Protein AF-A0A182E9M7-F1 (afdb_monomer)

pLDDT: mean 70.73, std 18.63, range [29.42, 90.5]

Nearest PDB structures (foldseek):
  6bxc-assembly1_D  TM=8.770E-01  e=8.841E-03  Petromyzon marinus
  6f2o-assembly1_A-2  TM=8.677E-01  e=3.891E-02  Mus musculus
  7r53-assembly1_B  TM=7.975E-01  e=1.984E-02  Homo sapiens
  7r53-assembly1_A  TM=7.976E-01  e=2.122E-02  Homo sapiens
  1m10-assembly1_B  TM=7.689E-01  e=1.515E-02  Homo sapiens

InterPro domains:
  IPR032675 Leucine-rich repeat domain superfamily [G3DSA:3.80.10.10] (13-87)

Organism: Onchocerca ochengi (NCBI:txid42157)

Structure (mmCIF, N/CA/C/O backbone):
data_AF-A0A182E9M7-F1
#
_entry.id   AF-A0A182E9M7-F1
#
loop_
_atom_site.group_PDB
_atom_site.id
_atom_site.type_symbol
_atom_site.label_atom_id
_atom_site.label_alt_id
_atom_site.label_comp_id
_atom_site.label_asym_id
_atom_site.label_entity_id
_atom_site.label_seq_id
_atom_site.pdbx_PDB_ins_code
_atom_site.Cartn_x
_atom_site.Cartn_y
_atom_site.Cartn_z
_atom_site.occupancy
_atom_site.B_iso_or_equiv
_atom_site.auth_seq_id
_atom_site.auth_comp_id
_atom_site.auth_asym_id
_atom_site.auth_atom_id
_atom_site.pdbx_PDB_model_num
ATOM 1 N N . MET A 1 1 ? -31.084 -27.830 -33.815 1.00 47.59 1 MET A N 1
ATOM 2 C CA . MET A 1 1 ? -31.956 -27.189 -32.811 1.00 47.59 1 MET A CA 1
ATOM 3 C C . MET A 1 1 ? -32.335 -28.235 -31.782 1.00 47.59 1 MET A C 1
ATOM 5 O O . MET A 1 1 ? -33.246 -28.986 -32.062 1.00 47.59 1 MET A O 1
ATOM 9 N N . LEU A 1 2 ? -31.624 -28.322 -30.656 1.00 29.59 2 LEU A N 1
ATOM 10 C CA . LEU A 1 2 ? -32.158 -28.833 -29.386 1.00 29.59 2 LEU A CA 1
ATOM 11 C C . LEU A 1 2 ? -31.419 -28.069 -28.272 1.00 29.59 2 LEU A C 1
ATOM 13 O O . LEU A 1 2 ? -30.216 -28.227 -28.120 1.00 29.59 2 LEU A O 1
ATOM 17 N N . LEU A 1 3 ? -31.997 -26.944 -27.839 1.00 29.42 3 LEU A N 1
ATOM 18 C CA . LEU A 1 3 ? -32.790 -26.799 -26.607 1.00 29.42 3 LEU A CA 1
ATOM 19 C C . LEU A 1 3 ? -31.881 -26.726 -25.367 1.00 29.42 3 LEU A C 1
ATOM 21 O O . LEU A 1 3 ? -31.358 -27.732 -24.904 1.00 29.42 3 LEU A O 1
ATOM 25 N N . GLY A 1 4 ? -31.683 -25.512 -24.846 1.00 42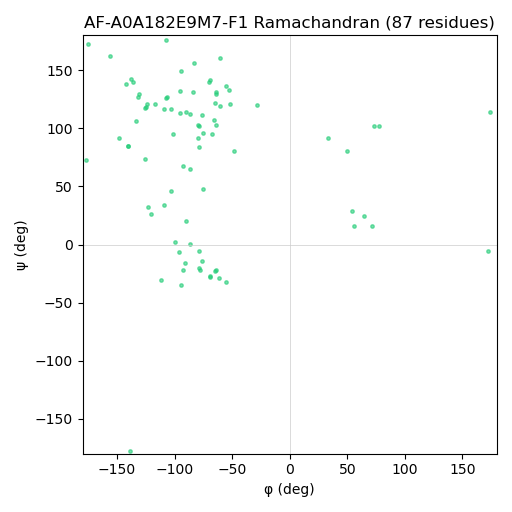.06 4 GLY A N 1
ATOM 26 C CA . GLY A 1 4 ? -31.025 -25.295 -23.557 1.00 42.06 4 GLY A CA 1
ATOM 27 C C . GLY A 1 4 ? -31.991 -25.460 -22.387 1.00 42.06 4 GLY A C 1
ATOM 28 O O . GLY A 1 4 ? -33.177 -25.260 -22.592 1.00 42.06 4 GLY A O 1
ATOM 29 N N . TYR A 1 5 ? -31.460 -25.779 -21.200 1.00 36.94 5 TYR A N 1
ATOM 30 C CA . TYR A 1 5 ? -31.981 -25.561 -19.830 1.00 36.94 5 TYR A CA 1
ATOM 31 C C . TYR A 1 5 ? -30.875 -26.034 -18.831 1.00 36.94 5 TYR A C 1
ATOM 33 O O . TYR A 1 5 ? -29.938 -26.704 -19.260 1.00 36.94 5 TYR A O 1
ATOM 41 N N . PRO A 1 6 ? -30.969 -25.839 -17.500 1.00 41.38 6 PRO A N 1
ATOM 42 C CA . PRO A 1 6 ? -31.015 -24.593 -16.723 1.00 41.38 6 PRO A CA 1
ATOM 43 C C . PRO A 1 6 ? -30.148 -24.694 -15.430 1.00 41.38 6 PRO A C 1
ATOM 45 O O . PRO A 1 6 ? -29.565 -25.726 -15.131 1.00 41.38 6 PRO A O 1
ATOM 48 N N . GLY A 1 7 ? -30.135 -23.649 -14.593 1.00 37.88 7 GLY A N 1
ATOM 49 C CA . GLY A 1 7 ? -30.108 -23.834 -13.129 1.00 37.88 7 GLY A CA 1
ATOM 50 C C . GLY A 1 7 ? -28.809 -24.318 -12.459 1.00 37.88 7 GLY A C 1
ATOM 51 O O . GLY A 1 7 ? -28.510 -25.502 -12.373 1.00 37.88 7 GLY A O 1
ATOM 52 N N . LYS A 1 8 ? -28.106 -23.356 -11.854 1.00 53.91 8 LYS A N 1
ATOM 53 C CA . LYS A 1 8 ? -27.088 -23.486 -10.796 1.00 53.91 8 LYS A CA 1
ATOM 54 C C . LYS A 1 8 ? -27.291 -24.722 -9.886 1.00 53.91 8 LYS A C 1
ATOM 56 O O . LYS A 1 8 ? -28.280 -24.752 -9.166 1.00 53.91 8 LYS A O 1
ATOM 61 N N . SER A 1 9 ? -26.324 -25.647 -9.811 1.00 48.53 9 SER A N 1
ATOM 62 C CA . SER A 1 9 ? -25.935 -26.344 -8.561 1.00 48.53 9 SER A CA 1
ATOM 63 C C . SER A 1 9 ? -24.752 -27.299 -8.786 1.00 48.53 9 SER A C 1
ATOM 65 O O . SER A 1 9 ? -24.913 -28.517 -8.784 1.00 48.53 9 SER A O 1
ATOM 67 N N . TRP A 1 10 ? -23.537 -26.778 -8.974 1.00 47.59 10 TRP A N 1
ATOM 68 C CA . TRP A 1 10 ? -22.335 -27.618 -8.898 1.00 47.59 10 TRP A CA 1
ATOM 69 C C . TRP A 1 10 ? -21.673 -27.412 -7.545 1.00 47.59 10 TRP A C 1
ATOM 71 O O . TRP A 1 10 ? -20.937 -26.460 -7.295 1.00 47.59 10 TRP A O 1
ATOM 81 N N . LYS A 1 11 ? -22.030 -28.314 -6.632 1.00 44.19 11 LYS A N 1
ATOM 82 C CA . LYS A 1 11 ? -21.390 -28.471 -5.335 1.00 44.19 11 LYS A CA 1
ATOM 83 C C . LYS A 1 11 ? -19.917 -28.825 -5.577 1.00 44.19 11 LYS A C 1
ATOM 85 O O . LYS A 1 11 ? -19.628 -29.828 -6.214 1.00 44.19 11 LYS A O 1
ATOM 90 N N . LYS A 1 12 ? -19.041 -27.950 -5.070 1.00 51.47 12 LYS A N 1
ATOM 91 C CA . LYS A 1 12 ? -17.661 -28.175 -4.606 1.00 51.47 12 LYS A CA 1
ATOM 92 C C . LYS A 1 12 ? -16.884 -29.258 -5.377 1.00 51.47 12 LYS A C 1
ATOM 94 O O . LYS A 1 12 ? -16.972 -30.412 -4.986 1.00 51.47 12 LYS A O 1
ATOM 99 N N . SER A 1 13 ? -16.143 -28.874 -6.427 1.00 42.69 13 SER A N 1
ATOM 100 C CA . SER A 1 13 ? -14.811 -29.453 -6.742 1.00 42.69 13 SER A CA 1
ATOM 101 C C . SER A 1 13 ? -14.184 -29.037 -8.079 1.00 42.69 13 SER A C 1
ATOM 103 O O . SER A 1 13 ? -13.027 -29.370 -8.294 1.00 42.69 13 SER A O 1
ATOM 105 N N . VAL A 1 14 ? -14.841 -28.291 -8.976 1.00 56.72 14 VAL A N 1
ATOM 106 C CA . VAL A 1 14 ? -14.183 -27.896 -10.243 1.00 56.72 14 VAL A CA 1
ATOM 107 C C . VAL A 1 14 ? -14.516 -26.457 -10.635 1.00 56.72 14 VAL A C 1
ATOM 109 O O . VAL A 1 14 ? -15.432 -26.199 -11.406 1.00 56.72 14 VAL A O 1
ATOM 112 N N . MET A 1 15 ? -13.747 -25.516 -10.084 1.00 41.97 15 MET A N 1
ATOM 113 C CA . MET A 1 15 ? -13.521 -24.178 -10.645 1.00 41.97 15 MET A CA 1
ATOM 114 C C . MET A 1 15 ? -12.046 -23.852 -10.411 1.00 41.97 15 MET A C 1
ATOM 116 O O . MET A 1 15 ? -11.671 -23.259 -9.401 1.00 41.97 15 MET A O 1
ATOM 120 N N . ALA A 1 16 ? -11.189 -24.313 -11.320 1.00 40.44 16 ALA A N 1
ATOM 121 C CA . ALA A 1 16 ? -9.812 -23.859 -11.381 1.00 40.44 16 ALA A CA 1
ATOM 122 C C . ALA A 1 16 ? -9.813 -22.379 -11.804 1.00 40.44 16 ALA A C 1
ATOM 124 O O . ALA A 1 16 ? -9.950 -22.046 -12.974 1.00 40.44 16 ALA A O 1
ATOM 125 N N . ILE A 1 17 ? -9.761 -21.517 -10.789 1.00 56.81 17 ILE A N 1
ATOM 126 C CA . ILE A 1 17 ? -8.952 -20.299 -10.715 1.00 56.81 17 ILE A CA 1
ATOM 127 C C . ILE A 1 17 ? -9.057 -19.370 -11.941 1.00 56.81 17 ILE A C 1
ATOM 129 O O . ILE A 1 17 ? -8.155 -19.288 -12.768 1.00 56.81 17 ILE A O 1
ATOM 133 N N . MET A 1 18 ? -10.119 -18.565 -12.000 1.00 34.28 18 MET A N 1
ATOM 134 C CA . MET A 1 18 ? -10.035 -17.252 -12.650 1.00 34.28 18 MET A CA 1
ATOM 135 C C . MET A 1 18 ? -9.535 -16.215 -11.629 1.00 34.28 18 MET A C 1
ATOM 137 O O . MET A 1 18 ? -10.280 -15.315 -11.248 1.00 34.28 18 MET A O 1
ATOM 141 N N . THR A 1 19 ? -8.295 -16.319 -11.134 1.00 43.16 19 THR A N 1
ATOM 142 C CA . THR A 1 19 ? -7.649 -15.153 -10.504 1.00 43.16 19 THR A CA 1
ATOM 143 C C . THR A 1 19 ? -7.129 -14.241 -11.603 1.00 43.16 19 THR A C 1
ATOM 145 O O . THR A 1 19 ? -5.953 -14.245 -11.949 1.00 43.16 19 THR A O 1
ATOM 148 N N . VAL A 1 20 ? -8.006 -13.385 -12.121 1.00 50.31 20 VAL A N 1
ATOM 149 C CA . VAL A 1 20 ? -7.540 -12.051 -12.498 1.00 50.31 20 VAL A CA 1
ATOM 150 C C . VAL A 1 20 ? -7.489 -11.267 -11.195 1.00 50.31 20 VAL A C 1
ATOM 152 O O . VAL A 1 20 ? -8.495 -10.717 -10.764 1.00 50.31 20 VAL A O 1
ATOM 155 N N . SER A 1 21 ? -6.344 -11.269 -10.518 1.00 47.91 21 SER A N 1
ATOM 156 C CA . SER A 1 21 ? -6.160 -10.429 -9.334 1.00 47.91 21 SER A CA 1
ATOM 157 C 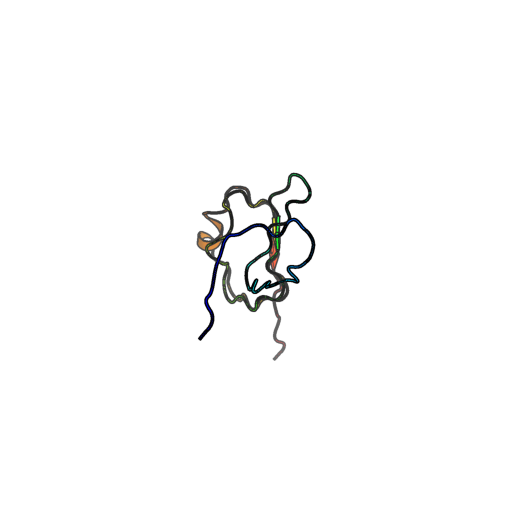C . SER A 1 21 ? -4.915 -9.571 -9.494 1.00 47.91 21 SER A C 1
ATOM 159 O O . SER A 1 21 ? -3.897 -9.789 -8.852 1.00 47.91 21 SER A O 1
ATOM 161 N N . GLY A 1 22 ? -5.020 -8.555 -10.353 1.00 56.00 22 GLY A N 1
ATOM 162 C CA . GLY A 1 22 ? -4.189 -7.347 -10.273 1.00 56.00 22 GLY A CA 1
ATOM 163 C C . GLY A 1 22 ? -4.664 -6.439 -9.133 1.00 56.00 22 GLY A C 1
ATOM 164 O O . GLY A 1 22 ? -4.940 -5.260 -9.338 1.00 56.00 22 GLY A O 1
ATOM 165 N N . ALA A 1 23 ? -4.884 -7.020 -7.956 1.00 64.19 23 ALA A N 1
ATOM 166 C CA . ALA A 1 23 ? -5.362 -6.341 -6.765 1.00 64.19 23 ALA A CA 1
ATOM 167 C C . ALA A 1 23 ? -4.569 -6.850 -5.564 1.00 64.19 23 ALA A C 1
ATOM 169 O O . ALA A 1 23 ? -4.238 -8.035 -5.494 1.00 64.19 23 ALA A O 1
ATOM 170 N N . CYS A 1 24 ? -4.272 -5.939 -4.637 1.00 71.56 24 CYS A N 1
ATOM 171 C CA . CYS A 1 24 ? -3.603 -6.275 -3.392 1.00 71.56 24 CYS A CA 1
ATOM 172 C C . CYS A 1 24 ?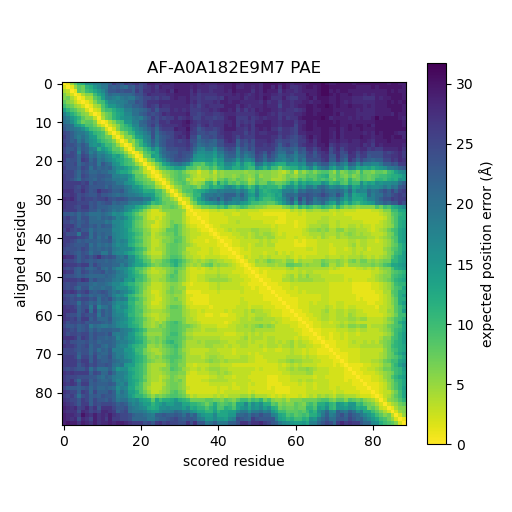 -4.372 -7.360 -2.640 1.00 71.56 24 CYS A C 1
ATOM 174 O O . CYS A 1 24 ? -5.599 -7.299 -2.524 1.00 71.56 24 CYS A O 1
ATOM 176 N N . VAL A 1 25 ? -3.644 -8.333 -2.112 1.00 76.69 25 VAL A N 1
ATOM 177 C CA . VAL A 1 25 ? -4.199 -9.420 -1.315 1.00 76.69 25 VAL A CA 1
ATOM 178 C C . VAL A 1 25 ? -4.337 -8.938 0.124 1.00 76.69 25 VAL A C 1
ATOM 180 O O . VAL A 1 25 ? -3.401 -8.371 0.680 1.00 76.69 25 VAL A O 1
ATOM 183 N N . VAL A 1 26 ? -5.502 -9.155 0.729 1.00 70.12 26 VAL A N 1
ATOM 184 C CA . VAL A 1 26 ? -5.679 -8.993 2.176 1.00 70.12 26 VAL A CA 1
ATOM 185 C C . VAL A 1 26 ? -5.380 -10.346 2.809 1.00 70.12 26 VAL A C 1
ATOM 187 O O . VAL A 1 26 ? -6.100 -11.311 2.549 1.00 70.12 26 VAL A O 1
ATOM 190 N N . ASP A 1 27 ? -4.309 -10.436 3.592 1.00 65.38 27 ASP A N 1
ATOM 191 C CA . ASP A 1 27 ? -3.969 -11.664 4.305 1.00 65.38 27 ASP A CA 1
ATOM 192 C C . ASP A 1 27 ? -4.843 -11.766 5.563 1.00 65.38 27 ASP A C 1
ATOM 194 O O . ASP A 1 27 ? -4.660 -11.044 6.542 1.00 65.38 27 ASP A O 1
ATOM 198 N N . GLY A 1 28 ? -5.874 -12.607 5.497 1.00 56.53 28 GLY A N 1
ATOM 199 C CA . GLY A 1 28 ? -6.885 -12.767 6.546 1.00 56.53 28 GLY A CA 1
ATOM 200 C C . GLY A 1 28 ? -6.548 -13.840 7.581 1.00 56.53 28 GLY A C 1
ATOM 201 O O . GLY A 1 28 ? -7.463 -14.368 8.208 1.00 56.53 28 GLY A O 1
ATOM 202 N N . VAL A 1 29 ? -5.277 -14.235 7.715 1.00 53.66 29 VAL A N 1
ATOM 203 C CA . VAL A 1 29 ? -4.929 -15.506 8.370 1.00 53.66 29 VAL A CA 1
ATOM 204 C C . VAL A 1 29 ? -4.968 -15.470 9.895 1.00 53.66 29 VAL A C 1
ATOM 206 O O . VAL A 1 29 ? -5.124 -16.543 10.450 1.00 53.66 29 VAL A O 1
ATOM 209 N N . ASN A 1 30 ? -4.897 -14.316 10.572 1.00 51.19 30 ASN A N 1
ATOM 210 C CA . ASN A 1 30 ? -5.352 -14.099 11.963 1.00 51.19 30 ASN A CA 1
ATOM 211 C C . ASN A 1 30 ? -4.952 -12.678 12.433 1.00 51.19 30 ASN A C 1
ATOM 213 O O . ASN A 1 30 ? -3.774 -12.361 12.578 1.00 51.19 30 ASN A O 1
ATOM 217 N N . GLU A 1 31 ? -5.955 -11.830 12.672 1.00 56.94 31 GLU A N 1
ATOM 218 C CA . GLU A 1 31 ? -5.950 -10.602 13.500 1.00 56.94 31 GLU A CA 1
ATOM 219 C C . GLU A 1 31 ? -4.954 -9.452 13.250 1.00 56.94 31 GLU A C 1
ATOM 221 O O . GLU A 1 31 ? -4.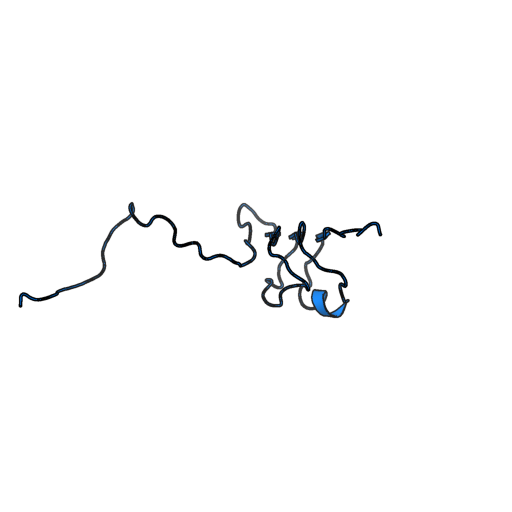858 -8.542 14.075 1.00 56.94 31 GLU A O 1
ATOM 226 N N . GLN A 1 32 ? -4.284 -9.364 12.107 1.00 61.31 32 GLN A N 1
ATOM 227 C CA . GLN A 1 32 ? -3.623 -8.113 11.715 1.00 61.31 32 GLN A CA 1
ATOM 228 C C . GLN A 1 32 ? -3.945 -7.803 10.266 1.00 61.31 32 GLN A C 1
ATOM 230 O O . GLN A 1 32 ? -3.396 -8.453 9.387 1.00 61.31 32 GLN A O 1
ATOM 235 N N . ASP A 1 33 ? -4.813 -6.808 10.057 1.00 77.75 33 ASP A N 1
ATOM 236 C CA . ASP A 1 33 ? -5.263 -6.256 8.774 1.00 77.75 33 ASP A CA 1
ATOM 237 C C . ASP A 1 33 ? -4.069 -5.946 7.847 1.00 77.75 33 ASP A C 1
ATOM 239 O O . ASP A 1 33 ? -3.564 -4.822 7.795 1.00 77.75 33 ASP A O 1
ATOM 243 N N . THR A 1 34 ? -3.547 -6.971 7.179 1.00 83.00 34 THR A N 1
ATOM 244 C CA . THR A 1 34 ? -2.306 -6.920 6.409 1.00 83.00 34 THR A CA 1
ATOM 245 C C . THR A 1 34 ? -2.661 -6.957 4.939 1.00 83.00 34 THR A C 1
ATOM 247 O O . THR A 1 34 ? -3.382 -7.842 4.482 1.00 83.00 34 THR A O 1
ATOM 250 N N . VAL A 1 35 ? -2.163 -5.979 4.194 1.00 86.25 35 VAL A N 1
ATOM 251 C CA . VAL A 1 35 ? -2.418 -5.827 2.766 1.00 86.25 35 VAL A CA 1
ATOM 252 C C . VAL A 1 35 ? -1.101 -5.972 2.024 1.00 86.25 35 VAL A C 1
ATOM 254 O O . VAL A 1 35 ? -0.164 -5.212 2.258 1.00 86.25 35 VAL A O 1
ATOM 257 N N . ILE A 1 36 ? -1.040 -6.952 1.131 1.00 85.75 36 ILE A N 1
ATOM 258 C CA . ILE A 1 36 ? 0.141 -7.302 0.348 1.00 85.75 36 ILE A CA 1
ATOM 259 C C . ILE A 1 36 ? -0.105 -6.899 -1.105 1.00 85.75 36 ILE A C 1
ATOM 261 O O . ILE A 1 36 ? -1.003 -7.409 -1.773 1.00 85.75 36 ILE A O 1
ATOM 265 N N . CYS A 1 37 ? 0.700 -5.965 -1.593 1.00 84.00 37 CYS A N 1
ATOM 266 C CA . CYS A 1 37 ? 0.628 -5.369 -2.925 1.00 84.00 37 CYS A CA 1
ATOM 267 C C . CYS A 1 37 ? 1.955 -5.531 -3.690 1.00 84.00 37 CYS A C 1
ATOM 269 O O . CYS A 1 37 ? 2.339 -4.647 -4.459 1.00 84.00 37 CYS A O 1
ATOM 271 N N . THR A 1 38 ? 2.692 -6.614 -3.458 1.00 85.25 38 THR A N 1
ATOM 272 C CA . THR A 1 38 ? 4.036 -6.812 -4.014 1.00 85.25 38 THR A CA 1
ATOM 273 C C . THR A 1 38 ? 4.005 -7.046 -5.531 1.00 85.25 38 THR A C 1
ATOM 275 O O . THR A 1 38 ? 3.120 -7.743 -6.030 1.00 85.25 38 THR A O 1
ATOM 278 N N . GLY A 1 39 ? 4.949 -6.460 -6.276 1.00 83.06 39 GLY A N 1
ATOM 279 C CA . GLY A 1 39 ? 5.171 -6.778 -7.698 1.00 83.06 39 GLY A CA 1
ATOM 280 C C . GLY A 1 39 ? 4.089 -6.279 -8.666 1.00 83.06 39 GLY A C 1
ATOM 281 O O . GLY A 1 39 ? 4.011 -6.731 -9.806 1.00 83.06 39 GLY A O 1
ATOM 282 N N . GLN A 1 40 ? 3.235 -5.349 -8.232 1.00 82.62 40 GLN A N 1
ATOM 283 C CA . GLN A 1 40 ? 2.080 -4.864 -9.000 1.00 82.62 40 GLN A CA 1
ATOM 284 C C . GLN A 1 40 ? 2.423 -3.700 -9.953 1.00 82.62 40 GLN A C 1
ATOM 286 O O . GLN A 1 40 ? 1.544 -3.165 -10.628 1.00 82.62 40 GLN A O 1
ATOM 291 N N . GLY A 1 41 ? 3.687 -3.263 -10.008 1.00 84.00 41 GLY A N 1
ATOM 292 C CA . GLY A 1 41 ? 4.115 -2.132 -10.840 1.00 84.00 41 GLY A CA 1
ATOM 293 C C . GLY A 1 41 ? 3.494 -0.791 -10.429 1.00 84.00 41 GLY A C 1
ATOM 294 O O . GLY A 1 41 ? 3.373 0.114 -11.257 1.00 84.00 41 GLY A O 1
ATOM 295 N N . LEU A 1 42 ? 3.087 -0.651 -9.165 1.00 83.81 42 LEU A N 1
ATOM 296 C CA . LEU A 1 42 ? 2.423 0.545 -8.651 1.00 83.81 42 LEU A CA 1
ATOM 297 C C . LEU A 1 42 ? 3.365 1.750 -8.715 1.00 83.81 42 LEU A C 1
ATOM 299 O O . LEU A 1 42 ? 4.499 1.684 -8.255 1.00 83.81 42 LEU A O 1
ATOM 303 N N . LEU A 1 43 ? 2.872 2.865 -9.253 1.00 86.12 43 LEU A N 1
ATOM 304 C CA . LEU A 1 43 ? 3.574 4.159 -9.250 1.00 86.12 43 LEU A CA 1
ATOM 305 C C . LEU A 1 43 ? 3.216 5.015 -8.026 1.00 86.12 43 LEU A C 1
ATOM 307 O O . LEU A 1 43 ? 3.867 6.014 -7.744 1.00 86.12 43 LEU A O 1
ATOM 311 N N . ARG A 1 44 ? 2.131 4.656 -7.337 1.00 86.25 44 ARG A N 1
ATOM 312 C CA . ARG A 1 44 ? 1.539 5.381 -6.210 1.00 86.25 44 ARG A CA 1
ATOM 313 C C . ARG A 1 44 ? 0.722 4.424 -5.349 1.00 86.25 44 ARG A C 1
ATOM 315 O O . ARG A 1 44 ? 0.343 3.350 -5.819 1.00 86.25 44 ARG A O 1
ATOM 322 N N . ILE A 1 45 ? 0.427 4.822 -4.114 1.00 85.00 45 ILE A N 1
ATOM 323 C CA . ILE A 1 45 ? -0.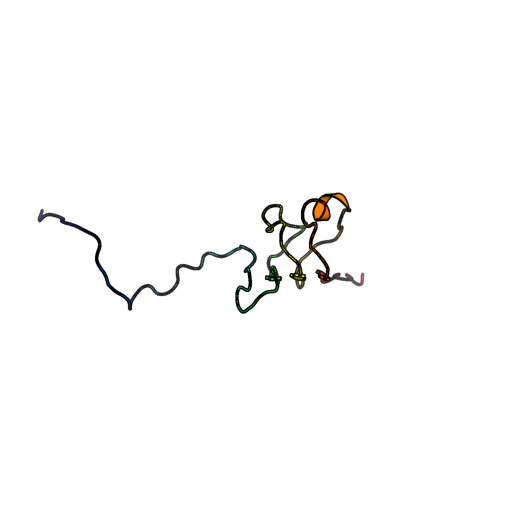390 4.015 -3.200 1.00 85.00 45 ILE A CA 1
ATOM 324 C C . ILE A 1 45 ? -1.815 3.865 -3.774 1.00 85.00 45 ILE A C 1
ATOM 326 O O . ILE A 1 45 ? -2.431 4.866 -4.155 1.00 85.00 45 ILE A O 1
ATOM 330 N N . PRO A 1 46 ? -2.360 2.638 -3.868 1.00 79.56 46 PRO A N 1
ATOM 331 C CA . PRO A 1 46 ? -3.703 2.416 -4.384 1.00 79.56 46 PRO A CA 1
ATOM 332 C C . PRO A 1 46 ? -4.773 2.960 -3.430 1.00 79.56 46 PRO A C 1
ATOM 334 O O . PRO A 1 46 ? -4.682 2.841 -2.214 1.00 79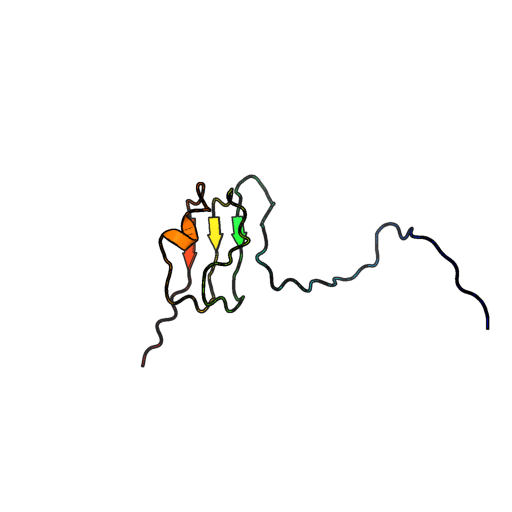.56 46 PRO A O 1
ATOM 337 N N . SER A 1 47 ? -5.836 3.536 -3.992 1.00 75.44 47 SER A N 1
ATOM 338 C CA . SER A 1 47 ? -6.893 4.218 -3.225 1.00 75.44 47 SER A CA 1
ATOM 339 C C . SER A 1 47 ? -7.863 3.262 -2.519 1.00 75.44 47 SER A C 1
ATOM 341 O O . SER A 1 47 ? -8.648 3.693 -1.681 1.00 75.44 47 SER A O 1
ATOM 343 N N . ARG A 1 48 ? -7.856 1.975 -2.888 1.00 72.81 48 ARG A N 1
ATOM 344 C CA . ARG A 1 48 ? -8.782 0.945 -2.382 1.00 72.81 48 ARG A CA 1
ATOM 345 C C . ARG A 1 48 ? -8.115 0.030 -1.355 1.00 72.81 48 ARG A C 1
ATOM 347 O O . ARG A 1 48 ? -8.229 -1.187 -1.445 1.00 72.81 48 ARG A O 1
ATOM 354 N N . ILE A 1 49 ? -7.399 0.618 -0.406 1.00 80.12 49 ILE A N 1
ATOM 355 C CA . ILE A 1 49 ? -6.843 -0.109 0.736 1.00 80.12 49 ILE A CA 1
ATOM 356 C C . ILE A 1 49 ? -7.833 0.030 1.904 1.00 80.12 49 ILE A C 1
ATOM 358 O O . ILE A 1 49 ? -8.282 1.150 2.170 1.00 80.12 49 ILE A O 1
ATOM 362 N N . PRO A 1 50 ? -8.201 -1.064 2.595 1.00 84.00 50 PRO A N 1
ATOM 363 C CA . PRO A 1 50 ? -9.051 -0.998 3.778 1.00 84.00 50 PRO A CA 1
ATOM 364 C C . PRO A 1 50 ? -8.498 -0.002 4.815 1.00 84.00 50 PRO A C 1
ATOM 366 O O . PRO A 1 50 ? -7.305 -0.052 5.121 1.00 84.00 50 PRO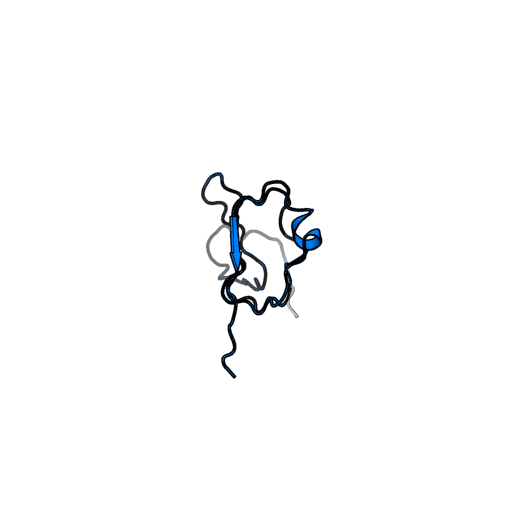 A O 1
ATOM 369 N N . PRO A 1 51 ? -9.319 0.889 5.395 1.00 84.25 51 PRO A N 1
ATOM 370 C CA . PRO A 1 51 ? -8.849 1.877 6.375 1.00 84.25 51 PRO A CA 1
ATOM 371 C C . PRO A 1 51 ? -8.309 1.236 7.661 1.00 84.25 51 PRO A C 1
ATOM 373 O O . PRO A 1 51 ? -7.502 1.843 8.371 1.00 84.25 51 PRO A O 1
ATOM 376 N N . ASP A 1 52 ? -8.730 -0.000 7.929 1.00 84.38 52 ASP A N 1
ATOM 377 C CA . ASP A 1 52 ? -8.332 -0.780 9.095 1.00 84.38 52 ASP A CA 1
ATOM 378 C C . ASP A 1 52 ? -6.948 -1.418 8.946 1.00 84.38 52 ASP A C 1
ATOM 380 O O . ASP A 1 52 ? -6.430 -1.947 9.924 1.00 84.38 52 ASP A O 1
ATOM 384 N N . THR A 1 53 ? -6.326 -1.303 7.764 1.00 84.81 53 THR A N 1
ATOM 385 C CA . THR A 1 53 ? -4.999 -1.850 7.454 1.00 84.81 53 THR A CA 1
ATOM 386 C C . THR A 1 53 ? -3.963 -1.423 8.492 1.00 84.81 53 THR A C 1
ATOM 388 O O . THR A 1 53 ? -3.692 -0.237 8.682 1.00 84.81 53 THR A O 1
ATOM 391 N N . VAL A 1 54 ? -3.348 -2.412 9.135 1.00 88.44 54 VAL A N 1
ATOM 392 C CA . VAL A 1 54 ? -2.273 -2.258 10.119 1.00 88.44 54 VAL A CA 1
ATOM 393 C C . VAL A 1 54 ? -0.906 -2.383 9.454 1.00 88.44 54 VAL A C 1
ATOM 395 O O . VAL A 1 54 ? 0.040 -1.698 9.855 1.00 88.44 54 VAL A O 1
ATOM 398 N N . ARG A 1 55 ? -0.793 -3.241 8.437 1.00 88.50 55 ARG A N 1
ATOM 399 C CA . ARG A 1 55 ? 0.453 -3.484 7.704 1.00 88.50 55 ARG A CA 1
ATOM 400 C C . ARG A 1 55 ? 0.201 -3.402 6.205 1.00 88.50 55 ARG A C 1
ATOM 402 O O . ARG A 1 55 ? -0.708 -4.055 5.707 1.00 88.50 55 ARG A O 1
ATOM 409 N N . LEU A 1 56 ? 1.011 -2.625 5.495 1.00 88.25 56 LEU A N 1
ATOM 410 C CA . LEU A 1 56 ? 0.928 -2.479 4.044 1.00 88.25 56 LEU A CA 1
ATOM 411 C C . LEU A 1 56 ? 2.281 -2.800 3.412 1.00 88.25 56 LEU A C 1
ATOM 413 O O . LEU A 1 56 ? 3.264 -2.108 3.679 1.00 88.25 56 LEU A O 1
ATOM 417 N N . ASP A 1 57 ? 2.315 -3.828 2.570 1.00 88.56 57 ASP A N 1
ATOM 418 C CA . ASP A 1 57 ? 3.488 -4.213 1.792 1.00 88.56 57 ASP A CA 1
ATOM 419 C C . ASP A 1 57 ? 3.334 -3.763 0.335 1.00 88.56 57 ASP A C 1
ATOM 421 O O . ASP A 1 57 ? 2.432 -4.201 -0.372 1.00 88.56 57 ASP A O 1
ATOM 425 N N . LEU A 1 58 ? 4.211 -2.864 -0.104 1.00 88.50 58 LEU A N 1
ATOM 426 C CA . LEU A 1 58 ? 4.302 -2.322 -1.459 1.00 88.50 58 LEU A CA 1
ATOM 427 C C . LEU A 1 58 ? 5.675 -2.617 -2.082 1.00 88.50 58 LEU A C 1
ATOM 429 O O . LEU A 1 58 ? 6.127 -1.866 -2.950 1.00 88.50 58 LEU A O 1
ATOM 433 N N . GLN A 1 59 ? 6.363 -3.673 -1.656 1.00 87.94 59 GLN A N 1
ATOM 434 C CA . GLN A 1 59 ? 7.650 -4.063 -2.232 1.00 87.94 59 GLN A CA 1
ATOM 435 C C . GLN A 1 59 ? 7.537 -4.396 -3.731 1.00 87.94 59 GLN A C 1
ATOM 437 O O . GLN A 1 59 ? 6.452 -4.630 -4.259 1.00 87.94 59 GLN A O 1
ATOM 442 N N . GLU A 1 60 ? 8.666 -4.369 -4.441 1.00 87.12 60 GLU A N 1
ATOM 443 C CA . GLU A 1 60 ? 8.742 -4.648 -5.888 1.00 87.12 60 GLU A CA 1
ATOM 444 C C . GLU A 1 60 ? 7.795 -3.787 -6.755 1.00 87.12 60 GLU A C 1
ATOM 446 O O . GLU A 1 60 ? 7.335 -4.189 -7.823 1.00 87.12 60 GLU A O 1
ATOM 451 N N . ASN A 1 61 ? 7.491 -2.571 -6.297 1.00 86.00 61 ASN A N 1
ATOM 452 C CA . ASN A 1 61 ? 6.750 -1.573 -7.063 1.00 86.00 61 ASN A CA 1
ATOM 453 C C . ASN A 1 61 ? 7.667 -0.436 -7.531 1.00 86.00 61 ASN A C 1
ATOM 455 O O . ASN A 1 61 ? 8.848 -0.377 -7.202 1.00 86.00 61 ASN A O 1
ATOM 459 N N . LYS A 1 62 ? 7.111 0.487 -8.319 1.00 86.94 62 LYS A N 1
ATOM 460 C CA . LYS A 1 62 ? 7.810 1.635 -8.916 1.00 86.94 62 LYS A CA 1
ATOM 461 C C . LYS A 1 62 ? 7.383 2.953 -8.256 1.00 86.94 62 LYS A C 1
ATOM 463 O O . LYS A 1 62 ? 7.256 3.976 -8.925 1.00 86.94 62 LYS A O 1
ATOM 468 N N . ILE A 1 63 ? 7.093 2.915 -6.955 1.00 85.69 63 ILE A N 1
ATOM 469 C CA . ILE A 1 63 ? 6.632 4.082 -6.198 1.00 85.69 63 ILE A CA 1
ATOM 470 C C . ILE A 1 63 ? 7.841 4.977 -5.924 1.00 85.69 63 ILE A C 1
ATOM 472 O O . ILE A 1 63 ? 8.724 4.607 -5.156 1.00 85.69 63 ILE A O 1
ATOM 476 N N . SER A 1 64 ? 7.876 6.148 -6.558 1.00 83.88 64 SER A N 1
ATOM 477 C CA . SER A 1 64 ? 8.958 7.130 -6.405 1.00 83.88 64 SER A CA 1
ATOM 478 C C . SER A 1 64 ? 8.682 8.182 -5.328 1.00 83.88 64 SER A C 1
ATOM 480 O O . SER A 1 64 ? 9.613 8.783 -4.799 1.00 83.88 64 SER A O 1
ATOM 482 N N . GLU A 1 65 ? 7.412 8.402 -4.981 1.00 85.12 65 GLU A N 1
ATOM 483 C CA . GLU A 1 65 ? 6.976 9.398 -4.001 1.00 85.12 65 GLU A CA 1
ATOM 484 C C . GLU A 1 65 ? 5.804 8.843 -3.179 1.00 85.12 65 GLU A C 1
ATOM 486 O O . GLU A 1 65 ? 4.882 8.236 -3.728 1.00 85.12 65 GLU A O 1
ATOM 491 N N . ILE A 1 66 ? 5.814 9.087 -1.864 1.00 85.19 66 ILE A N 1
ATOM 492 C CA . ILE A 1 66 ? 4.675 8.828 -0.974 1.00 85.19 66 ILE A CA 1
ATOM 493 C C . ILE A 1 66 ? 4.310 10.119 -0.259 1.00 85.19 66 ILE A C 1
ATOM 495 O O . ILE A 1 66 ? 5.120 10.688 0.477 1.00 85.19 66 ILE A O 1
ATOM 499 N N . ARG A 1 67 ? 3.066 10.572 -0.432 1.00 86.69 67 ARG A N 1
ATOM 500 C CA . ARG A 1 67 ? 2.566 11.782 0.222 1.00 86.69 67 ARG A CA 1
ATOM 501 C C . ARG A 1 67 ? 1.849 11.429 1.510 1.00 86.69 67 ARG A C 1
ATOM 503 O O . ARG A 1 67 ? 1.154 10.423 1.618 1.00 86.69 67 ARG A O 1
ATOM 510 N N . LYS A 1 68 ? 1.896 12.345 2.478 1.00 84.81 68 LYS A N 1
ATOM 511 C CA . LYS A 1 68 ? 1.150 12.211 3.742 1.00 84.81 68 LYS A CA 1
ATOM 512 C C . LYS A 1 68 ? -0.357 12.014 3.521 1.00 84.81 68 LYS A C 1
ATOM 514 O O . LYS A 1 68 ? -1.011 11.315 4.289 1.00 84.81 68 LYS A O 1
ATOM 519 N N . ASN A 1 69 ? -0.903 12.615 2.462 1.00 87.06 69 ASN A N 1
ATOM 520 C CA . ASN A 1 69 ? -2.314 12.477 2.107 1.00 87.06 69 ASN A CA 1
ATOM 521 C C . ASN A 1 69 ? -2.675 11.071 1.607 1.00 87.06 69 ASN A C 1
ATOM 523 O O . ASN A 1 69 ? -3.808 10.652 1.830 1.00 87.06 69 ASN A O 1
ATOM 527 N N . ASP A 1 70 ? -1.728 10.333 1.021 1.00 84.75 70 ASP A N 1
ATOM 528 C CA . ASP A 1 70 ? -1.957 8.973 0.514 1.00 84.75 70 ASP A CA 1
ATOM 529 C C . ASP A 1 70 ? -2.191 7.978 1.660 1.00 84.75 70 ASP A C 1
ATOM 531 O O . ASP A 1 70 ? -2.920 7.001 1.518 1.00 84.75 70 ASP A O 1
ATOM 535 N N . LEU A 1 71 ? -1.624 8.269 2.834 1.00 87.75 71 LEU A N 1
ATOM 536 C CA . LEU A 1 71 ? -1.752 7.457 4.045 1.00 87.75 71 LEU A CA 1
ATOM 537 C C . LEU A 1 71 ? -2.855 7.954 4.992 1.00 87.75 71 LEU A C 1
ATOM 539 O O . LEU A 1 71 ? -3.165 7.295 5.981 1.00 87.75 71 LEU A O 1
ATOM 543 N N . LYS A 1 72 ? -3.482 9.106 4.712 1.00 89.00 72 LYS A N 1
ATOM 544 C CA . LYS A 1 72 ? -4.430 9.768 5.630 1.00 89.00 72 LYS A CA 1
ATOM 545 C C . LYS A 1 72 ? -5.666 8.917 5.948 1.00 89.00 72 LYS A C 1
ATOM 547 O O . LYS A 1 72 ? -6.251 9.060 7.022 1.00 89.00 72 LYS A O 1
ATOM 552 N N . ALA A 1 73 ? -6.074 8.055 5.018 1.00 85.88 73 ALA A N 1
ATOM 553 C CA . ALA A 1 73 ? -7.200 7.142 5.202 1.00 85.88 73 ALA A CA 1
ATOM 554 C C . ALA A 1 73 ? -6.850 5.916 6.069 1.00 85.88 73 ALA A C 1
ATOM 556 O O . ALA A 1 73 ? -7.743 5.328 6.674 1.00 85.88 73 ALA A O 1
ATOM 557 N N . LEU A 1 74 ? -5.565 5.561 6.177 1.00 89.06 74 LEU A N 1
ATOM 558 C CA . LEU A 1 74 ? -5.072 4.353 6.844 1.00 89.06 74 LEU A CA 1
ATOM 559 C C . LEU A 1 74 ? -4.731 4.647 8.311 1.00 89.06 74 LEU A C 1
ATOM 561 O O . LEU A 1 74 ? -3.574 4.653 8.724 1.00 89.06 74 LEU A O 1
ATOM 565 N N . ARG A 1 75 ? -5.756 4.940 9.117 1.00 88.50 75 ARG A N 1
ATOM 566 C CA . ARG A 1 75 ? -5.589 5.435 10.501 1.00 88.50 75 ARG A CA 1
ATOM 567 C C . ARG A 1 75 ? -4.945 4.427 11.453 1.00 88.50 75 ARG A C 1
ATOM 569 O O . ARG A 1 75 ? -4.424 4.830 12.490 1.00 88.50 75 ARG A O 1
ATOM 576 N N . ARG A 1 76 ? -5.020 3.135 11.131 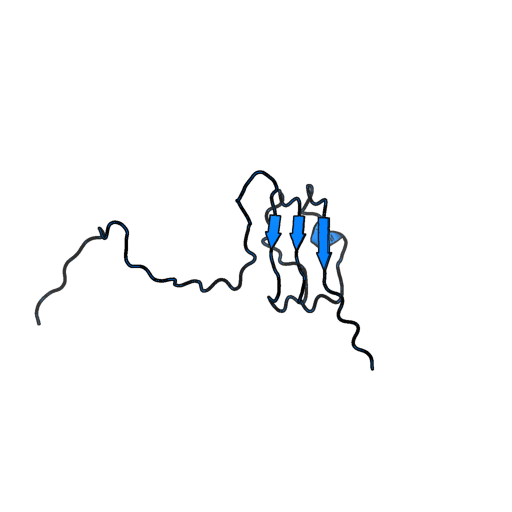1.00 89.50 76 ARG A N 1
ATOM 577 C CA . ARG A 1 76 ? -4.461 2.043 11.940 1.00 89.50 76 ARG A CA 1
ATOM 578 C C . ARG A 1 76 ? -3.110 1.549 11.427 1.00 89.50 76 ARG A C 1
ATOM 580 O O . ARG A 1 76 ? -2.552 0.634 12.033 1.00 89.50 76 ARG A O 1
ATOM 587 N N . LEU A 1 77 ? -2.573 2.163 10.369 1.00 89.12 77 LEU A N 1
ATOM 588 C CA . LEU A 1 77 ? -1.320 1.747 9.755 1.00 89.12 77 LEU A CA 1
ATOM 589 C C . LEU A 1 77 ? -0.159 1.933 10.731 1.00 89.12 77 LEU A C 1
ATOM 591 O O . LEU A 1 77 ? 0.110 3.036 11.203 1.00 89.12 77 LEU A O 1
ATOM 595 N N . LYS A 1 78 ? 0.535 0.834 11.020 1.00 90.50 78 LYS A N 1
ATOM 596 C CA . LYS A 1 78 ? 1.723 0.795 11.882 1.00 90.50 78 LYS A CA 1
ATOM 597 C C . LYS A 1 78 ? 2.989 0.480 11.099 1.00 90.50 78 LYS A C 1
ATOM 599 O O . LYS A 1 78 ? 4.065 0.906 11.499 1.00 90.50 78 LYS A O 1
ATOM 604 N N . ILE A 1 79 ? 2.865 -0.293 10.020 1.00 90.12 79 ILE A N 1
ATOM 605 C CA . ILE A 1 79 ? 3.998 -0.789 9.238 1.00 90.12 79 ILE A CA 1
ATOM 606 C C . ILE A 1 79 ? 3.725 -0.532 7.758 1.00 90.12 79 ILE A C 1
ATOM 608 O O . ILE A 1 79 ? 2.690 -0.942 7.236 1.00 90.12 79 ILE A O 1
ATOM 612 N N . LEU A 1 80 ? 4.674 0.126 7.097 1.00 89.69 80 LEU A N 1
ATOM 613 C CA . LEU A 1 80 ? 4.680 0.377 5.661 1.00 89.69 80 LEU A CA 1
ATOM 614 C C . LEU A 1 80 ? 5.998 -0.150 5.090 1.00 89.69 80 LEU A C 1
ATOM 616 O O . LEU A 1 80 ? 7.061 0.334 5.473 1.00 89.69 80 LEU A O 1
ATOM 620 N N . LEU A 1 81 ? 5.925 -1.134 4.195 1.00 88.75 81 LEU A N 1
ATOM 621 C CA . LEU A 1 81 ? 7.082 -1.677 3.485 1.00 88.75 81 LEU A CA 1
ATOM 622 C C . LEU A 1 81 ? 7.041 -1.193 2.042 1.00 88.75 81 LEU A C 1
ATOM 624 O O . LEU A 1 81 ? 6.030 -1.341 1.362 1.00 88.75 81 LEU A O 1
ATOM 628 N N . VAL A 1 82 ? 8.131 -0.592 1.579 1.00 87.38 82 VAL A N 1
ATOM 629 C CA . VAL A 1 82 ? 8.264 -0.045 0.225 1.00 87.38 82 VAL A CA 1
ATOM 630 C C . VAL A 1 82 ? 9.628 -0.431 -0.325 1.00 87.38 82 VAL A C 1
ATOM 632 O O . VAL A 1 82 ? 10.617 -0.400 0.406 1.00 87.38 82 VAL A O 1
ATOM 635 N N . ALA A 1 83 ? 9.689 -0.798 -1.603 1.00 75.88 83 ALA A N 1
ATOM 636 C CA . ALA A 1 83 ? 10.958 -1.026 -2.284 1.00 75.88 83 ALA A CA 1
ATOM 637 C C . ALA A 1 83 ? 11.359 0.254 -3.019 1.00 75.88 83 ALA A C 1
ATOM 639 O O . ALA A 1 83 ? 10.687 0.666 -3.963 1.00 75.88 83 ALA A O 1
ATOM 640 N N . PHE A 1 84 ? 12.442 0.891 -2.578 1.00 66.38 84 PHE A N 1
ATOM 641 C CA . PHE A 1 84 ? 13.021 2.019 -3.296 1.00 66.38 84 PHE A CA 1
ATOM 642 C C . PHE A 1 84 ? 13.993 1.473 -4.343 1.00 66.38 84 PHE A C 1
ATOM 644 O O . PHE A 1 84 ? 15.025 0.898 -3.999 1.00 66.38 84 PHE A O 1
ATOM 651 N N . HIS A 1 85 ? 13.657 1.621 -5.623 1.00 60.22 85 HIS A N 1
ATOM 652 C CA . HIS A 1 85 ? 14.589 1.298 -6.697 1.00 60.22 85 HIS A CA 1
ATOM 653 C C . HIS A 1 85 ? 15.578 2.461 -6.825 1.00 60.22 85 HIS A C 1
ATOM 655 O O . HIS A 1 85 ? 15.245 3.505 -7.382 1.00 60.22 85 HIS A O 1
ATOM 661 N N . ILE A 1 86 ? 16.789 2.295 -6.291 1.00 56.50 86 ILE A N 1
ATOM 662 C CA . ILE A 1 86 ? 17.902 3.189 -6.615 1.00 56.50 86 ILE A CA 1
ATOM 663 C C . ILE A 1 86 ? 18.347 2.783 -8.019 1.00 56.50 86 ILE A C 1
ATOM 665 O O . ILE A 1 86 ? 19.082 1.811 -8.184 1.00 56.50 86 ILE A O 1
ATOM 669 N N . SER A 1 87 ? 17.855 3.469 -9.049 1.00 51.72 87 SER A N 1
ATOM 670 C CA . SER A 1 87 ? 18.518 3.429 -10.349 1.00 51.72 87 SER A CA 1
ATOM 671 C C . SER A 1 87 ? 19.894 4.065 -10.155 1.00 51.72 87 SER A C 1
ATOM 673 O O . SER A 1 87 ? 19.987 5.279 -9.993 1.00 51.72 87 SER A O 1
ATOM 675 N N . SER A 1 88 ? 20.946 3.247 -10.065 1.00 48.94 88 SER A N 1
ATOM 676 C CA . SER A 1 88 ? 22.296 3.740 -10.334 1.00 48.94 88 SER A CA 1
ATOM 677 C C . SER A 1 88 ? 22.335 4.118 -11.809 1.00 48.94 88 SER A C 1
ATOM 679 O O . SER A 1 88 ? 22.255 3.228 -12.656 1.00 48.94 88 SER A O 1
ATOM 681 N N . ASP A 1 89 ? 22.354 5.422 -12.079 1.00 49.66 89 ASP A N 1
ATOM 682 C CA . ASP A 1 89 ? 23.003 5.952 -13.281 1.00 49.66 89 ASP A CA 1
ATOM 683 C C . ASP A 1 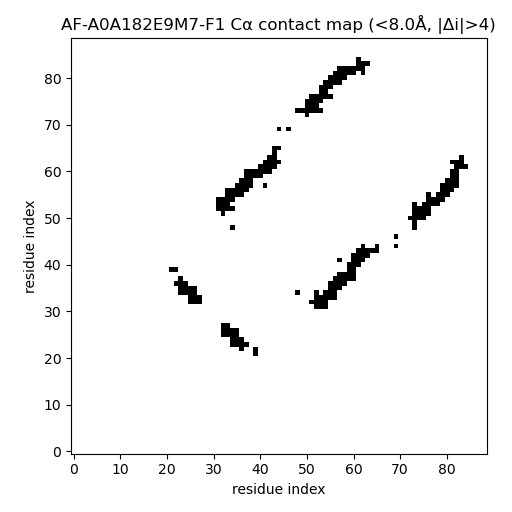89 ? 24.516 5.699 -13.191 1.00 49.66 89 ASP A C 1
ATOM 685 O O . ASP A 1 89 ? 25.071 5.838 -12.071 1.00 49.66 89 ASP A O 1
#

Secondary structure (DSSP, 8-state):
-----------SS---------S-EEE-SSSS-EEE-TTS--SS--S---TT-SEEEETTS------TTTTTT-TT--EEEE-------

Mean predicted aligned error: 12.92 Å

Radius of gyration: 19.28 Å; Cα contacts (8 Å, |Δi|>4): 123; chains: 1; bounding box: 56×42×46 Å

Foldseek 3Di:
DDDDDDDDDDPDDDDPDPPPDLDWDQDPPDDARATANEQSQDCAQDPPRPLCHQYYAHENYNHPDYDPVSCVSNPNHDYYHYHDDPPDD

Solvent-accessible surface area (backbone atoms only — not comparable to full-atom values): 5925 Å² total; per-residue (Å²): 141,82,83,88,86,79,81,93,81,82,79,85,87,85,76,88,73,85,76,85,64,98,59,65,45,70,54,80,85,74,99,52,45,29,36,44,37,62,63,68,64,37,59,52,85,71,90,87,60,65,43,69,26,27,33,39,36,38,32,64,25,58,44,84,64,84,57,74,74,77,50,62,66,34,78,50,52,78,44,79,44,70,34,76,81,79,78,81,126

Sequence (89 aa):
MLLGYPGKSWKKSVMAIMTVSGACVVDGVNEQDTVICTGQGLLRIPSRIPPDTVRLDLQENKISEIRKNDLKALRRLKILLVAFHISSD